Protein AF-A0A7C7HY01-F1 (afdb_monomer_lite)

Radius of gyration: 16.55 Å; chains: 1; bounding box: 38×32×52 Å

Foldseek 3Di:
DDDLDDDAQPFAAWDADPVRQWIWTFNQLFQFIKIAGCDDPCHSDIDTPGGPHQARWHYWYDPNPPDIDTDHPGGDDVCCVVCVVPVVVVVVVVPDDPVD

pLDDT: mean 94.25, std 5.39, range [65.19, 98.56]

Secondary structure (DSSP, 8-state):
---S----SSEEEEEE-TTSSEEEEEEGGGTEEEEEE-SSTTTT-EEEEE-S-SEE---EEE-SSS-EEE--SEE--HHHHHHTT-HHHHHHHTTS-TT-

Structure (mmCIF, N/CA/C/O backbone):
data_AF-A0A7C7HY01-F1
#
_entry.id   AF-A0A7C7HY01-F1
#
loop_
_atom_site.group_PDB
_atom_site.id
_atom_site.type_symbol
_atom_site.label_atom_id
_atom_site.label_alt_id
_atom_site.label_comp_id
_atom_site.label_asym_id
_atom_site.label_entity_id
_atom_site.label_seq_id
_atom_site.pdbx_PDB_ins_code
_atom_site.Cartn_x
_atom_site.Cartn_y
_atom_site.Cartn_z
_atom_site.occupancy
_atom_site.B_iso_or_equiv
_atom_site.auth_seq_id
_atom_site.auth_comp_id
_atom_site.auth_asym_id
_atom_site.auth_atom_id
_atom_site.pdbx_PDB_model_num
ATOM 1 N N . MET A 1 1 ? -9.757 22.049 7.264 1.00 65.19 1 MET A N 1
ATOM 2 C CA . MET A 1 1 ? -9.726 20.749 6.562 1.00 65.19 1 MET A CA 1
ATOM 3 C C . MET A 1 1 ? -9.032 19.770 7.491 1.00 65.19 1 MET A C 1
ATOM 5 O O . MET A 1 1 ? -8.022 20.162 8.059 1.00 65.19 1 MET A O 1
ATOM 9 N N . TRP A 1 2 ? -9.604 18.593 7.742 1.00 85.19 2 TRP 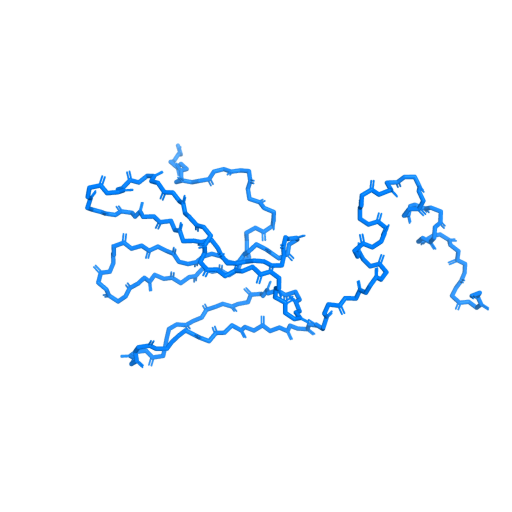A N 1
ATOM 10 C CA . TRP A 1 2 ? -9.024 17.617 8.670 1.00 85.19 2 TRP A CA 1
ATOM 11 C C . TRP A 1 2 ? -8.260 16.560 7.879 1.00 85.19 2 TRP A C 1
ATOM 13 O O . TRP A 1 2 ? -8.840 15.950 6.983 1.00 85.19 2 TRP A O 1
ATOM 23 N N . THR A 1 3 ? -6.994 16.340 8.225 1.00 89.94 3 THR A N 1
ATOM 24 C CA . THR A 1 3 ? -6.189 15.242 7.683 1.00 89.94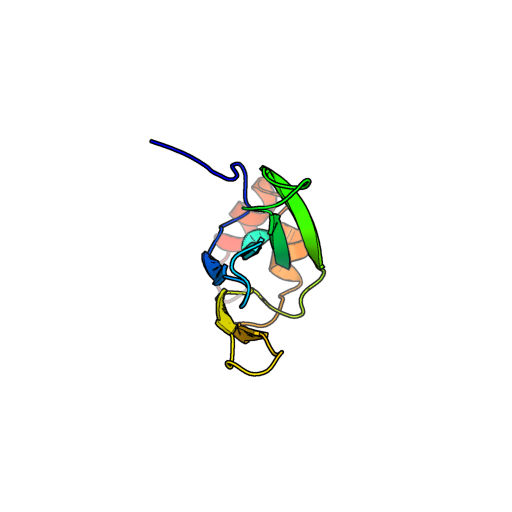 3 THR A CA 1
ATOM 25 C C . THR A 1 3 ? -6.001 14.174 8.754 1.00 89.94 3 THR A C 1
ATOM 27 O O . THR A 1 3 ? -5.731 14.499 9.907 1.00 89.94 3 THR A O 1
ATOM 30 N N . ILE A 1 4 ? -6.173 12.900 8.386 1.00 90.94 4 ILE A N 1
ATOM 31 C CA . ILE A 1 4 ? -6.005 11.760 9.305 1.00 90.94 4 ILE A CA 1
ATOM 32 C C . ILE A 1 4 ? -4.558 11.241 9.275 1.00 90.94 4 ILE A C 1
ATOM 34 O O . ILE A 1 4 ? -4.031 10.827 10.305 1.00 90.94 4 ILE A O 1
ATOM 38 N N . LYS A 1 5 ? -3.907 11.266 8.106 1.00 93.31 5 LYS A N 1
ATOM 39 C CA . LYS A 1 5 ? -2.516 10.851 7.912 1.00 93.31 5 LYS A CA 1
ATOM 40 C C . LYS A 1 5 ? -1.934 11.568 6.695 1.00 93.31 5 LYS A C 1
ATOM 42 O O . LYS A 1 5 ? -2.544 11.543 5.630 1.00 93.31 5 LYS A O 1
ATOM 47 N N . ASP A 1 6 ? -0.766 12.172 6.873 1.00 93.31 6 ASP A N 1
ATOM 48 C CA . ASP A 1 6 ? 0.008 12.824 5.814 1.00 93.31 6 ASP A CA 1
ATOM 49 C C . ASP A 1 6 ? 1.198 11.954 5.367 1.00 93.31 6 ASP A C 1
ATOM 51 O O . ASP A 1 6 ? 1.474 10.902 5.953 1.00 93.31 6 ASP A O 1
ATOM 55 N N . GLU A 1 7 ? 1.901 12.420 4.327 1.00 93.38 7 GLU A N 1
ATOM 56 C CA . GLU A 1 7 ? 3.173 11.860 3.833 1.00 93.38 7 GLU A CA 1
ATOM 57 C C . GLU A 1 7 ? 3.101 10.395 3.364 1.00 93.38 7 GLU A C 1
ATOM 59 O O . GLU A 1 7 ? 4.043 9.618 3.514 1.00 93.38 7 GLU A O 1
ATOM 64 N N . MET A 1 8 ? 1.974 10.005 2.766 1.00 94.88 8 MET A N 1
ATOM 65 C CA . MET A 1 8 ? 1.800 8.672 2.182 1.00 94.88 8 MET A CA 1
ATOM 66 C C . MET A 1 8 ? 2.361 8.600 0.756 1.00 94.88 8 MET A C 1
ATOM 68 O O . MET A 1 8 ? 2.196 9.523 -0.047 1.00 94.88 8 MET A O 1
ATOM 72 N N . TYR A 1 9 ? 2.972 7.469 0.402 1.00 93.44 9 TYR A N 1
ATOM 73 C CA . TYR A 1 9 ? 3.533 7.233 -0.931 1.00 93.44 9 TYR A CA 1
ATOM 74 C C . TYR A 1 9 ? 2.438 6.853 -1.932 1.00 93.44 9 TYR A C 1
ATOM 76 O O . TYR A 1 9 ? 2.238 5.678 -2.238 1.00 93.44 9 TYR A O 1
ATOM 84 N N . PHE A 1 10 ? 1.756 7.875 -2.456 1.00 95.12 10 PHE A N 1
ATOM 85 C CA . PHE A 1 10 ? 0.609 7.748 -3.360 1.00 95.12 10 PHE A CA 1
ATOM 86 C C . PHE A 1 10 ? -0.507 6.891 -2.736 1.00 95.12 10 PHE A C 1
ATOM 88 O O . PHE A 1 10 ? -0.680 5.721 -3.074 1.00 95.12 10 PHE A O 1
ATOM 95 N N . ALA A 1 11 ? -1.250 7.491 -1.800 1.00 96.75 11 ALA A N 1
ATOM 96 C CA . ALA A 1 11 ? -2.450 6.890 -1.219 1.00 96.75 11 ALA A CA 1
ATOM 97 C C . ALA A 1 11 ? -3.525 6.723 -2.302 1.00 96.75 11 ALA A C 1
ATOM 99 O O . ALA A 1 11 ? -4.049 7.719 -2.802 1.00 96.75 11 ALA A O 1
ATOM 100 N N . ASN A 1 12 ? -3.806 5.477 -2.682 1.00 96.94 12 ASN A N 1
ATOM 101 C CA . ASN A 1 12 ? -4.621 5.171 -3.855 1.00 96.94 12 ASN A CA 1
ATOM 102 C C . ASN A 1 12 ? -5.967 4.536 -3.467 1.00 96.94 12 ASN A C 1
ATOM 104 O O . ASN A 1 12 ? -6.981 5.226 -3.391 1.00 96.94 12 ASN A O 1
ATOM 108 N N . GLY A 1 13 ? -5.983 3.245 -3.131 1.00 97.56 13 GLY A N 1
ATOM 109 C CA . GLY A 1 13 ? -7.173 2.574 -2.607 1.00 97.56 13 GLY A CA 1
ATOM 110 C C . GLY A 1 13 ? -7.343 2.745 -1.098 1.00 97.56 13 GLY A C 1
ATOM 111 O O . GLY A 1 13 ? -6.365 2.713 -0.351 1.00 97.56 13 GLY A O 1
ATOM 112 N N . VAL A 1 14 ? -8.595 2.842 -0.645 1.00 97.88 14 VAL A N 1
ATOM 113 C CA . VAL A 1 14 ? -8.969 2.845 0.776 1.00 97.88 14 VAL A CA 1
ATOM 114 C C . VAL A 1 14 ? -10.159 1.921 1.032 1.00 97.88 14 VAL A C 1
ATOM 116 O O . VAL A 1 14 ? -11.126 1.921 0.275 1.00 97.88 14 VAL A O 1
ATOM 119 N N . ALA A 1 15 ? -10.105 1.157 2.121 1.00 98.25 15 ALA A N 1
ATOM 120 C CA . ALA A 1 15 ? -11.231 0.382 2.631 1.00 98.25 15 ALA A CA 1
ATOM 121 C C . ALA A 1 15 ? -11.359 0.577 4.145 1.00 98.25 15 ALA A C 1
ATOM 123 O O . ALA A 1 15 ? -10.363 0.598 4.866 1.00 98.25 15 ALA A O 1
ATOM 124 N N . VAL A 1 16 ? -12.591 0.720 4.627 1.00 97.25 16 VAL A N 1
ATOM 125 C CA . VAL A 1 16 ? -12.888 0.788 6.062 1.00 97.25 16 VAL A CA 1
ATOM 126 C C . VAL A 1 16 ? -13.056 -0.618 6.630 1.00 97.25 16 VAL A C 1
ATOM 128 O O . VAL A 1 16 ? -13.538 -1.522 5.944 1.00 97.25 16 VAL A O 1
ATOM 131 N N . SER A 1 17 ? -12.647 -0.809 7.880 1.00 96.88 17 SER A N 1
ATOM 132 C CA . SER A 1 17 ? -12.907 -2.043 8.604 1.00 96.88 17 SER A CA 1
ATOM 133 C C . SER A 1 17 ? -14.406 -2.243 8.860 1.00 96.88 17 SER A C 1
ATOM 135 O O . SER A 1 17 ? -15.151 -1.264 8.946 1.00 96.88 17 SER A O 1
ATOM 137 N N . PRO A 1 18 ? -14.882 -3.491 9.021 1.00 95.75 18 PRO A N 1
ATOM 138 C CA . PRO A 1 18 ? -16.316 -3.765 9.181 1.00 95.75 18 PRO A CA 1
ATOM 139 C C . PRO A 1 18 ? -16.916 -3.121 10.437 1.00 95.75 18 PRO A C 1
ATOM 141 O O . PRO A 1 18 ? -18.058 -2.673 10.440 1.00 95.75 18 PRO A O 1
ATOM 144 N N . ASP A 1 19 ? -16.113 -3.042 11.495 1.00 96.06 19 ASP A N 1
ATOM 145 C CA . ASP A 1 19 ? -16.424 -2.412 12.778 1.00 96.06 19 ASP A CA 1
ATOM 146 C C . ASP A 1 19 ? -16.139 -0.897 12.800 1.00 96.06 19 ASP A C 1
ATOM 148 O O . ASP A 1 19 ? -16.311 -0.254 13.832 1.00 96.06 19 ASP A O 1
ATOM 152 N N . GLN A 1 20 ? -15.706 -0.316 11.675 1.00 96.38 20 GLN 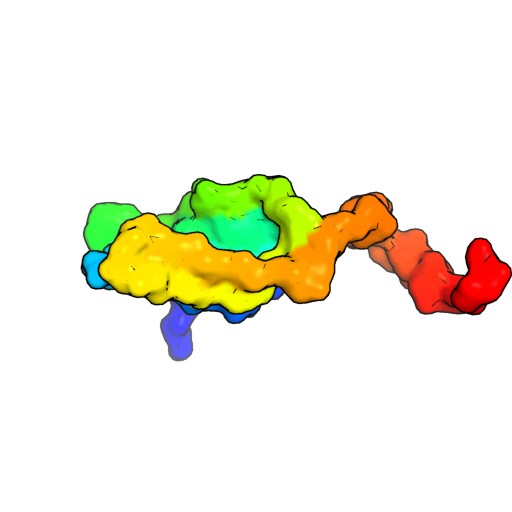A N 1
ATOM 153 C CA . GLN A 1 20 ? -15.388 1.108 11.514 1.00 96.38 20 GLN A CA 1
ATOM 154 C C . GLN A 1 20 ? -14.312 1.638 12.479 1.00 96.38 20 GLN A C 1
ATOM 156 O O . GLN A 1 20 ? -14.293 2.822 12.822 1.00 96.38 20 GLN A O 1
ATOM 161 N N . THR A 1 21 ? -13.388 0.780 12.914 1.00 97.56 21 THR A N 1
ATOM 162 C CA . THR A 1 21 ? -12.309 1.151 13.840 1.00 97.56 21 THR A CA 1
ATOM 163 C C . THR A 1 21 ? -10.992 1.503 13.150 1.00 97.56 21 THR A C 1
ATOM 165 O O . THR A 1 21 ? -10.179 2.234 13.728 1.00 97.56 21 THR A O 1
ATOM 168 N N . TYR A 1 22 ? -10.778 1.063 11.906 1.00 97.94 22 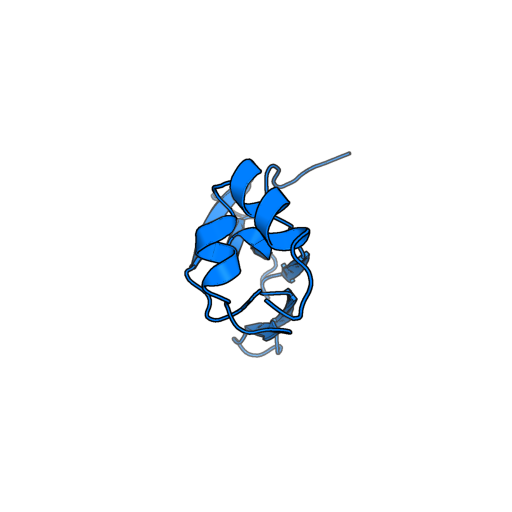TYR A N 1
ATOM 169 C CA . TYR A 1 22 ? -9.584 1.390 11.124 1.00 97.94 22 TYR A CA 1
ATOM 170 C C . TYR A 1 22 ? -9.853 1.506 9.616 1.00 97.94 22 TYR A C 1
ATOM 172 O O . TYR A 1 22 ? -10.860 1.034 9.095 1.00 97.94 22 TYR A O 1
ATOM 180 N N . LEU A 1 23 ? -8.911 2.127 8.910 1.00 97.94 23 LEU A N 1
ATOM 181 C CA . LEU A 1 23 ? -8.808 2.137 7.454 1.00 97.94 23 LEU A CA 1
ATOM 182 C C . LEU A 1 23 ? -7.619 1.275 7.028 1.00 97.94 23 LEU A C 1
ATOM 184 O O . LEU A 1 23 ? -6.587 1.281 7.699 1.00 97.94 23 LEU A O 1
ATOM 188 N N . LEU A 1 24 ? -7.742 0.585 5.901 1.00 98.44 24 LEU A N 1
ATOM 189 C CA . LEU A 1 24 ? -6.616 0.067 5.132 1.00 98.44 24 LEU A CA 1
ATOM 190 C C . LEU A 1 24 ? -6.432 0.954 3.908 1.00 98.44 24 LEU A C 1
ATOM 192 O O . LEU A 1 24 ? -7.389 1.191 3.173 1.00 98.44 24 LEU A O 1
ATOM 196 N N . VAL A 1 25 ? -5.214 1.443 3.705 1.00 98.44 25 VAL A N 1
ATOM 197 C CA . VAL A 1 25 ? -4.866 2.329 2.595 1.00 98.44 25 VAL A CA 1
ATOM 198 C C . VAL A 1 25 ? -3.699 1.735 1.822 1.00 98.44 25 VAL A C 1
ATOM 200 O O . VAL A 1 25 ? -2.658 1.423 2.402 1.00 98.44 25 VAL A O 1
ATOM 203 N N . ASN A 1 26 ? -3.859 1.611 0.510 1.00 98.50 26 ASN A N 1
ATOM 204 C CA . ASN A 1 26 ? -2.793 1.202 -0.394 1.00 98.50 26 ASN A CA 1
ATOM 205 C C . ASN A 1 26 ? -1.852 2.384 -0.656 1.00 98.50 26 ASN A C 1
ATOM 207 O O . ASN A 1 26 ? -2.292 3.442 -1.106 1.00 98.50 26 ASN A O 1
ATOM 211 N N . GLU A 1 27 ? -0.556 2.190 -0.421 1.00 97.75 27 GLU A N 1
ATOM 212 C CA . GLU A 1 27 ? 0.496 3.131 -0.814 1.00 97.75 27 GLU A CA 1
ATOM 213 C C . GLU A 1 27 ? 1.192 2.595 -2.067 1.00 97.75 27 GLU A C 1
ATOM 215 O O . GLU A 1 27 ? 2.135 1.798 -1.988 1.00 97.75 27 GLU A O 1
ATOM 220 N N . THR A 1 28 ? 0.698 3.012 -3.238 1.00 96.06 28 THR A N 1
ATOM 221 C CA . THR A 1 28 ? 1.108 2.476 -4.545 1.00 96.06 28 THR A CA 1
ATOM 222 C C . THR A 1 28 ? 2.614 2.582 -4.763 1.00 96.06 28 THR A C 1
ATOM 224 O O . THR A 1 28 ? 3.238 1.630 -5.226 1.00 96.06 28 THR A O 1
ATOM 227 N N . GLY A 1 29 ? 3.214 3.718 -4.395 1.00 92.50 29 GLY A N 1
ATOM 228 C CA . GLY A 1 29 ? 4.645 3.965 -4.596 1.00 92.50 29 GLY A CA 1
ATOM 229 C C . GLY A 1 29 ? 5.559 3.216 -3.623 1.00 92.50 29 GLY A C 1
ATOM 230 O O . GLY A 1 29 ? 6.757 3.128 -3.876 1.00 92.50 29 GLY A O 1
ATOM 231 N N . ALA A 1 30 ? 5.011 2.691 -2.524 1.00 94.31 30 ALA A N 1
ATOM 232 C CA . ALA A 1 30 ? 5.766 1.999 -1.480 1.00 94.31 30 ALA A CA 1
ATOM 233 C C . ALA A 1 30 ? 5.502 0.486 -1.433 1.00 94.31 30 ALA A C 1
ATOM 235 O O . ALA A 1 30 ? 6.044 -0.186 -0.559 1.00 94.31 30 ALA A O 1
ATOM 236 N N . TYR A 1 31 ? 4.688 -0.056 -2.349 1.00 96.12 31 TYR A N 1
ATOM 237 C CA . TYR A 1 31 ? 4.342 -1.483 -2.402 1.00 96.12 31 TYR A CA 1
ATOM 238 C C . TYR A 1 31 ? 3.864 -2.030 -1.047 1.00 96.12 31 TYR A C 1
ATOM 240 O O . TYR A 1 31 ? 4.298 -3.099 -0.608 1.00 96.12 31 TYR A O 1
ATOM 248 N N . LYS A 1 32 ? 2.994 -1.278 -0.361 1.00 97.50 32 LYS A N 1
ATOM 249 C CA . LYS A 1 32 ? 2.500 -1.630 0.976 1.00 97.50 32 LYS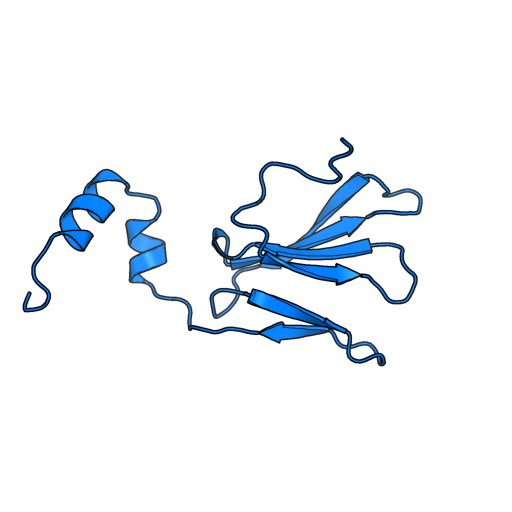 A CA 1
ATOM 250 C C . LYS A 1 32 ? 1.050 -1.198 1.201 1.00 97.50 32 LYS A C 1
ATOM 252 O O . LYS A 1 32 ? 0.510 -0.360 0.478 1.00 97.50 32 LYS A O 1
ATOM 257 N N . ILE A 1 33 ? 0.457 -1.760 2.246 1.00 98.56 33 ILE A N 1
ATOM 258 C CA . ILE A 1 33 ? -0.845 -1.408 2.805 1.00 98.56 33 ILE A CA 1
ATOM 259 C C . ILE A 1 33 ? -0.607 -0.894 4.222 1.00 98.56 33 ILE A C 1
ATOM 261 O O . ILE A 1 33 ? -0.021 -1.588 5.058 1.00 98.56 33 ILE A O 1
ATOM 265 N N . THR A 1 34 ? -1.083 0.312 4.499 1.00 98.50 34 THR A N 1
ATOM 266 C CA . THR A 1 34 ? -0.993 0.945 5.814 1.00 98.50 34 THR A CA 1
ATOM 267 C C . THR A 1 34 ? -2.349 0.882 6.498 1.00 98.50 34 THR A C 1
ATOM 269 O O . THR A 1 34 ? -3.370 1.257 5.918 1.00 98.50 34 THR A O 1
ATOM 272 N N . LYS A 1 35 ? -2.360 0.418 7.747 1.00 98.50 35 LYS A N 1
ATOM 273 C CA . LYS A 1 35 ? -3.527 0.467 8.622 1.00 98.50 35 LYS A CA 1
ATOM 274 C C . LYS A 1 35 ? -3.518 1.772 9.401 1.00 98.50 35 LYS A C 1
ATOM 276 O O . LYS A 1 35 ? -2.506 2.120 10.004 1.00 98.50 35 LYS A O 1
ATOM 281 N N . ILE A 1 36 ? -4.644 2.473 9.422 1.00 98.38 36 ILE A N 1
ATOM 282 C CA . ILE A 1 36 ? -4.816 3.731 10.153 1.00 98.38 36 ILE A CA 1
ATOM 283 C C . ILE A 1 36 ? -5.984 3.567 11.116 1.00 98.38 36 ILE A C 1
ATOM 285 O O . ILE A 1 36 ? -7.115 3.345 10.690 1.00 98.38 36 ILE A O 1
ATOM 289 N N . TRP A 1 37 ? -5.727 3.677 12.414 1.00 98.31 37 TRP A N 1
ATOM 290 C CA . TRP A 1 37 ? -6.758 3.566 13.441 1.00 98.31 37 TRP A CA 1
ATOM 291 C C . TRP A 1 37 ? -7.559 4.869 13.526 1.00 98.31 37 TRP A C 1
ATOM 293 O O . TRP A 1 37 ? -7.000 5.941 13.767 1.00 98.31 37 TRP A O 1
ATOM 303 N N . ILE A 1 38 ? -8.878 4.785 13.354 1.00 97.62 38 ILE A N 1
ATOM 304 C CA . ILE A 1 38 ? -9.791 5.944 13.350 1.00 97.62 38 ILE A CA 1
ATOM 305 C C . ILE A 1 38 ? -10.712 5.987 14.578 1.00 97.62 38 ILE A C 1
ATOM 307 O O . ILE A 1 38 ? -11.333 7.020 14.848 1.00 97.62 38 ILE A O 1
ATOM 311 N N . ALA A 1 39 ? -10.741 4.909 15.366 1.00 97.62 39 ALA A N 1
ATOM 312 C CA . ALA A 1 39 ? -11.449 4.816 16.640 1.00 97.62 39 ALA A CA 1
ATOM 313 C C . ALA A 1 39 ? -10.645 4.014 17.685 1.00 97.62 39 ALA A C 1
ATOM 315 O O . ALA A 1 39 ? -9.606 3.429 17.379 1.00 97.62 39 ALA A O 1
ATOM 316 N N . GLY A 1 40 ? -11.140 4.000 18.926 1.00 96.69 40 GLY A N 1
ATOM 317 C CA . GLY A 1 40 ? -10.518 3.292 20.049 1.00 96.69 40 GLY A CA 1
ATOM 318 C C . GLY A 1 40 ? -9.250 3.961 20.589 1.00 96.69 40 GLY A C 1
ATOM 319 O O . GLY A 1 40 ? -8.905 5.082 20.221 1.00 96.69 40 GLY A O 1
ATOM 320 N N . GLU A 1 41 ? -8.542 3.255 21.470 1.00 97.25 41 GLU A N 1
ATOM 321 C CA . GLU A 1 41 ? -7.348 3.761 22.173 1.00 97.25 41 GLU A CA 1
ATOM 322 C C . GLU A 1 41 ? -6.177 4.079 21.235 1.00 97.25 41 GLU A C 1
ATOM 324 O O . GLU A 1 41 ? -5.349 4.940 21.524 1.00 97.25 41 GLU A O 1
ATOM 329 N N . LYS A 1 42 ? -6.123 3.405 20.081 1.00 96.94 42 LYS A N 1
ATOM 330 C CA . LYS A 1 42 ? -5.098 3.620 19.056 1.00 96.94 42 LYS A CA 1
ATOM 331 C C . LYS A 1 42 ? -5.458 4.722 18.058 1.00 96.94 42 LYS A C 1
ATOM 333 O O . LYS A 1 42 ? -4.697 4.938 17.120 1.00 96.94 42 LYS A O 1
ATOM 338 N N . LYS A 1 43 ? -6.597 5.410 18.211 1.00 96.94 43 LYS A N 1
ATOM 339 C CA . LYS A 1 43 ? -7.050 6.438 17.261 1.00 96.94 43 LYS A CA 1
ATOM 340 C C . LYS A 1 43 ? -5.938 7.446 16.945 1.00 96.94 43 LYS A C 1
ATOM 342 O O . LYS A 1 43 ? -5.318 8.004 17.844 1.00 96.94 43 LYS A O 1
ATOM 347 N N . GLY A 1 44 ? -5.722 7.692 15.653 1.00 94.69 44 GLY A N 1
ATOM 348 C CA . GLY A 1 44 ? -4.674 8.578 15.140 1.00 94.69 44 GLY A CA 1
ATOM 349 C C . GLY A 1 44 ? -3.321 7.894 14.918 1.00 94.69 44 GLY A C 1
ATOM 350 O O . GLY A 1 44 ? -2.436 8.490 14.311 1.00 94.69 44 GLY A O 1
ATOM 351 N N . GLN A 1 45 ? -3.150 6.645 15.359 1.00 97.06 45 GLN A N 1
ATOM 352 C CA . GLN A 1 45 ? -1.957 5.852 15.070 1.00 97.06 45 GLN A CA 1
ATOM 353 C C . GLN A 1 45 ? -2.095 5.113 13.736 1.00 97.06 45 GLN A C 1
ATOM 355 O O . GLN A 1 45 ? -3.196 4.807 13.270 1.00 97.06 45 GLN A O 1
ATOM 360 N N . SER A 1 46 ? -0.955 4.771 13.141 1.00 97.50 46 SER A N 1
ATOM 361 C CA . SER A 1 46 ? -0.880 3.960 11.927 1.00 97.50 46 SER A CA 1
ATOM 362 C C . SER A 1 46 ? 0.205 2.899 12.043 1.00 97.50 46 SER A C 1
ATOM 364 O O . SER A 1 46 ? 1.240 3.153 12.656 1.00 97.50 46 SER A O 1
ATOM 366 N N . GLU A 1 47 ? 0.006 1.758 11.398 1.00 97.75 47 GLU A N 1
ATOM 367 C CA . GLU A 1 47 ? 0.964 0.652 11.356 1.00 97.75 47 GLU A CA 1
ATOM 368 C C . GLU A 1 47 ? 0.996 0.008 9.966 1.00 97.75 47 GLU A C 1
ATOM 370 O O . GLU A 1 47 ? 0.055 0.142 9.179 1.00 97.75 47 GLU A O 1
ATOM 375 N N . ILE A 1 48 ? 2.092 -0.680 9.643 1.00 98.19 48 ILE A N 1
ATOM 376 C CA . ILE A 1 48 ? 2.189 -1.455 8.404 1.00 98.19 48 ILE A CA 1
ATOM 377 C C . ILE A 1 48 ? 1.288 -2.678 8.555 1.00 98.19 48 ILE A C 1
ATOM 379 O O . ILE A 1 48 ? 1.468 -3.477 9.469 1.00 98.19 48 ILE A O 1
ATOM 383 N N . PHE A 1 49 ? 0.312 -2.815 7.660 1.00 98.12 49 PHE A N 1
ATOM 384 C CA . PHE A 1 49 ? -0.540 -3.999 7.603 1.00 98.12 49 PHE A CA 1
ATOM 385 C C . PHE A 1 49 ? 0.097 -5.093 6.748 1.00 98.12 49 PHE A C 1
ATOM 387 O O . PHE A 1 49 ? 0.096 -6.263 7.117 1.00 98.12 49 PHE A O 1
ATOM 394 N N . MET A 1 50 ? 0.648 -4.700 5.599 1.00 97.94 50 MET A N 1
ATOM 395 C CA . MET A 1 50 ? 1.348 -5.588 4.678 1.00 97.94 50 MET A CA 1
ATOM 396 C C . MET A 1 50 ? 2.357 -4.778 3.872 1.00 97.94 50 MET A C 1
ATOM 398 O O . MET A 1 50 ? 2.051 -3.670 3.447 1.00 97.94 50 MET A O 1
ATOM 402 N N . GLU A 1 51 ? 3.538 -5.324 3.627 1.00 96.81 51 GLU A N 1
ATOM 403 C CA . GLU A 1 51 ? 4.585 -4.694 2.822 1.00 96.81 51 GLU A CA 1
ATOM 404 C C . GLU A 1 51 ? 5.189 -5.694 1.837 1.00 96.81 51 GLU A C 1
ATOM 406 O O . GLU A 1 51 ? 4.830 -6.872 1.842 1.00 96.81 51 GLU A O 1
ATOM 411 N N . ASN A 1 52 ? 6.098 -5.217 0.983 1.00 94.75 52 ASN A N 1
ATOM 412 C CA . ASN A 1 52 ? 6.751 -6.030 -0.042 1.00 94.75 52 ASN A CA 1
ATOM 413 C C . ASN A 1 52 ? 5.741 -6.709 -0.989 1.00 94.75 52 ASN A C 1
ATOM 415 O O . ASN A 1 52 ? 5.884 -7.879 -1.350 1.00 94.75 52 ASN A O 1
ATOM 419 N N . LEU A 1 53 ? 4.700 -5.967 -1.378 1.00 96.44 53 LEU A N 1
ATOM 420 C CA . LEU A 1 53 ? 3.646 -6.472 -2.250 1.00 96.44 53 LEU A CA 1
ATOM 421 C C . LEU A 1 53 ? 4.196 -6.909 -3.623 1.00 96.44 53 LEU A C 1
ATOM 423 O O . LEU A 1 53 ? 5.151 -6.314 -4.135 1.00 96.44 53 LEU A O 1
ATOM 427 N N . PRO A 1 54 ? 3.570 -7.914 -4.267 1.00 94.81 54 PRO A N 1
ATOM 428 C CA . PRO A 1 54 ? 4.046 -8.483 -5.534 1.00 94.81 54 PRO A CA 1
ATOM 429 C C . PRO A 1 54 ? 3.798 -7.577 -6.753 1.00 94.81 54 PRO A C 1
ATOM 431 O O . PRO A 1 54 ? 4.220 -7.892 -7.868 1.00 94.81 54 PRO A O 1
ATOM 434 N N . GLY A 1 55 ? 3.082 -6.471 -6.564 1.00 95.44 55 GLY A N 1
ATOM 435 C CA . GLY A 1 55 ? 2.647 -5.548 -7.601 1.00 95.44 55 GLY A CA 1
ATOM 436 C C . GLY A 1 55 ? 2.391 -4.161 -7.043 1.00 95.44 55 GLY A C 1
ATOM 437 O O . GLY A 1 55 ? 2.412 -3.964 -5.828 1.00 95.44 55 GLY A O 1
ATOM 438 N N . VAL A 1 56 ? 2.121 -3.208 -7.932 1.00 95.44 56 VAL A N 1
ATOM 439 C CA . VAL A 1 56 ? 1.643 -1.882 -7.519 1.00 95.44 56 VAL A CA 1
ATOM 440 C C . VAL A 1 56 ? 0.203 -2.026 -7.015 1.00 95.44 56 VAL A C 1
ATOM 442 O O . VAL A 1 56 ? -0.653 -2.452 -7.789 1.00 95.44 56 VAL A O 1
ATOM 445 N N . PRO A 1 57 ? -0.092 -1.756 -5.733 1.00 97.69 57 PRO A N 1
ATOM 446 C CA . PRO A 1 57 ? -1.460 -1.852 -5.245 1.00 97.69 57 PRO A CA 1
ATOM 447 C C . PRO A 1 57 ? -2.274 -0.647 -5.725 1.00 97.69 57 PRO A C 1
ATOM 449 O O . PRO A 1 57 ? -1.772 0.480 -5.740 1.00 97.69 57 PRO A O 1
ATOM 452 N N . ASP A 1 58 ? -3.529 -0.882 -6.090 1.00 96.94 58 ASP A N 1
ATOM 453 C CA . ASP A 1 58 ? -4.455 0.153 -6.557 1.00 96.94 58 ASP A CA 1
ATOM 454 C C . ASP A 1 58 ? -5.722 0.163 -5.692 1.00 96.94 58 ASP A C 1
ATOM 456 O O . ASP A 1 58 ? -5.650 0.557 -4.528 1.00 96.94 58 ASP A O 1
ATOM 460 N N . GLY A 1 59 ? -6.852 -0.342 -6.193 1.00 97.25 59 GLY A N 1
ATOM 461 C CA . GLY A 1 59 ? -8.084 -0.486 -5.418 1.00 97.25 59 GLY A CA 1
ATOM 462 C C . GLY A 1 59 ? -7.987 -1.537 -4.306 1.00 97.25 59 GLY A C 1
ATOM 463 O O . GLY A 1 59 ? -7.306 -2.556 -4.442 1.00 97.25 59 GLY A O 1
ATOM 464 N N . ILE A 1 60 ? -8.712 -1.305 -3.211 1.00 98.38 60 ILE A N 1
ATOM 465 C CA . ILE A 1 60 ? -8.934 -2.267 -2.124 1.00 98.38 60 ILE A CA 1
ATOM 466 C C . ILE A 1 60 ? -10.419 -2.269 -1.752 1.00 98.38 60 ILE A C 1
ATOM 468 O O . ILE A 1 60 ? -11.048 -1.215 -1.703 1.00 98.38 60 ILE A O 1
ATOM 472 N N . SER A 1 61 ? -10.993 -3.446 -1.513 1.00 97.50 61 SER A N 1
ATOM 473 C CA . SER A 1 61 ? -12.404 -3.592 -1.135 1.00 97.50 61 SER A CA 1
ATOM 474 C C . SER A 1 61 ? -12.596 -4.712 -0.122 1.00 97.50 61 SER A C 1
ATOM 476 O O . SER A 1 61 ? -11.845 -5.683 -0.116 1.00 97.50 61 SER A O 1
ATOM 478 N N . TYR A 1 62 ? -13.598 -4.575 0.740 1.00 97.31 62 TYR A N 1
ATOM 479 C CA . TYR A 1 62 ? -14.001 -5.620 1.674 1.00 97.31 62 TYR A CA 1
ATOM 480 C C . TYR A 1 62 ? -15.127 -6.458 1.063 1.00 97.31 62 TYR A C 1
ATOM 482 O O . TYR A 1 62 ? -16.069 -5.900 0.503 1.00 97.31 62 TYR A O 1
ATOM 490 N N . ASN A 1 63 ? -15.052 -7.784 1.178 1.00 95.31 63 ASN A N 1
ATOM 491 C CA . ASN A 1 63 ? -16.064 -8.689 0.620 1.00 95.31 63 ASN A CA 1
ATOM 492 C C . ASN A 1 63 ? -17.331 -8.831 1.485 1.00 95.31 63 ASN A C 1
ATOM 494 O O . ASN A 1 63 ? -18.266 -9.499 1.057 1.00 95.31 63 ASN A O 1
ATOM 498 N N . GLY A 1 64 ? -17.361 -8.263 2.694 1.00 93.31 64 GLY A N 1
ATOM 499 C CA . GLY A 1 64 ? -18.450 -8.473 3.656 1.00 93.31 64 GLY A CA 1
ATOM 500 C C . GLY A 1 64 ? -18.254 -9.670 4.595 1.00 93.31 64 GLY A C 1
ATOM 501 O O . GLY A 1 64 ? -19.039 -9.835 5.520 1.00 93.31 64 GLY A O 1
ATOM 502 N N . ASP A 1 65 ? -17.215 -10.478 4.380 1.00 94.50 65 ASP A N 1
ATOM 503 C CA . ASP A 1 65 ? -16.976 -11.754 5.063 1.00 94.50 65 ASP A CA 1
ATOM 504 C C . ASP A 1 65 ? -15.471 -11.991 5.277 1.00 94.50 65 ASP A C 1
ATOM 506 O O . ASP A 1 65 ? -14.821 -12.815 4.637 1.00 94.50 65 ASP A O 1
ATOM 510 N N . GLY A 1 66 ? -14.886 -11.155 6.131 1.00 90.56 66 GLY A N 1
ATOM 511 C CA . GLY A 1 66 ? -13.519 -11.291 6.649 1.00 90.56 66 GLY A CA 1
ATOM 512 C C . GLY A 1 66 ? -12.363 -11.045 5.668 1.00 90.56 66 GLY A C 1
ATOM 513 O O . GLY A 1 66 ? -11.217 -11.031 6.113 1.00 90.56 66 GLY A O 1
ATOM 514 N N . ILE A 1 67 ? -12.616 -10.813 4.374 1.00 96.12 67 ILE A N 1
ATOM 515 C CA . ILE A 1 67 ? -11.572 -10.746 3.339 1.00 96.12 67 ILE A CA 1
ATOM 516 C C . ILE A 1 67 ? -11.519 -9.362 2.690 1.00 96.12 67 ILE A C 1
ATOM 518 O O . ILE A 1 67 ? -12.522 -8.812 2.233 1.00 96.12 67 ILE A O 1
ATOM 522 N N . PHE A 1 68 ? -10.304 -8.829 2.576 1.00 97.62 68 PHE A N 1
ATOM 523 C CA . PHE A 1 68 ? -10.014 -7.669 1.740 1.00 97.62 68 PHE A CA 1
ATOM 524 C C . PHE A 1 68 ? -9.385 -8.115 0.419 1.00 97.62 68 PHE A C 1
ATOM 526 O O . PHE A 1 68 ? -8.392 -8.840 0.407 1.00 97.62 68 PHE A O 1
ATOM 533 N N . TRP A 1 69 ? -9.949 -7.653 -0.692 1.00 97.56 69 TRP A N 1
ATOM 534 C CA . TRP A 1 69 ? -9.417 -7.841 -2.037 1.00 97.56 69 TRP A CA 1
ATOM 535 C C . TRP A 1 69 ? -8.615 -6.622 -2.457 1.00 97.56 69 TRP A C 1
ATOM 537 O O . TRP A 1 69 ? -9.099 -5.499 -2.331 1.00 97.56 69 TRP A O 1
ATOM 547 N N . VAL A 1 70 ? -7.417 -6.849 -2.992 1.00 98.19 70 VAL A N 1
ATOM 548 C CA . VAL A 1 70 ? -6.510 -5.798 -3.467 1.00 98.19 70 VAL A CA 1
ATOM 549 C C . VAL A 1 70 ? -6.239 -6.008 -4.950 1.00 98.19 70 VAL A C 1
ATOM 551 O O . VAL A 1 70 ? -5.849 -7.099 -5.368 1.00 98.19 70 VAL A O 1
ATOM 554 N N . ALA A 1 71 ? -6.451 -4.964 -5.745 1.00 97.75 71 ALA A N 1
ATOM 555 C CA . ALA A 1 71 ? -6.159 -4.969 -7.168 1.00 97.75 71 ALA A CA 1
ATOM 556 C C . ALA A 1 71 ? -4.683 -4.637 -7.425 1.00 97.75 71 ALA A C 1
ATOM 558 O O . ALA A 1 71 ? -4.132 -3.699 -6.845 1.00 97.75 71 ALA A O 1
ATOM 559 N N . PHE A 1 72 ? -4.079 -5.383 -8.351 1.00 97.44 72 PHE A N 1
ATOM 560 C CA . PHE A 1 72 ? -2.716 -5.175 -8.835 1.00 97.44 72 PHE A CA 1
ATOM 561 C C . PHE A 1 72 ? -2.738 -4.995 -10.359 1.00 97.44 72 PHE A C 1
ATOM 563 O O . PHE A 1 72 ? -2.661 -5.991 -11.084 1.00 97.44 72 PHE A O 1
ATOM 570 N N . PRO A 1 73 ? -2.866 -3.759 -10.880 1.00 95.25 73 PRO A N 1
ATOM 571 C CA . PRO A 1 73 ? -2.893 -3.518 -12.324 1.00 95.25 73 PRO A CA 1
ATOM 572 C C . PRO A 1 73 ? -1.569 -3.870 -13.018 1.00 95.25 73 PRO A C 1
ATOM 574 O O . PRO A 1 73 ? -1.553 -4.116 -14.222 1.00 95.25 73 PRO A O 1
ATOM 577 N N . SER A 1 74 ? -0.457 -3.934 -12.281 1.00 93.06 74 SER A N 1
ATOM 578 C CA . SER A 1 74 ? 0.803 -4.465 -12.792 1.00 93.06 74 SER A CA 1
ATOM 579 C C . SER A 1 74 ? 1.612 -5.182 -11.714 1.00 93.06 74 SER A C 1
ATOM 581 O O . SER A 1 74 ? 1.443 -4.970 -10.509 1.00 93.06 74 SER A O 1
ATOM 583 N N . ARG A 1 75 ? 2.508 -6.061 -12.172 1.00 93.12 75 ARG A N 1
ATOM 584 C CA . ARG A 1 75 ? 3.515 -6.698 -11.320 1.00 93.12 75 ARG A CA 1
ATOM 585 C C . ARG A 1 75 ? 4.553 -5.676 -10.886 1.00 93.12 75 ARG A C 1
ATOM 587 O O . ARG A 1 75 ? 4.779 -4.669 -11.558 1.00 93.12 75 ARG A O 1
ATOM 594 N N . ARG A 1 76 ? 5.233 -5.987 -9.789 1.00 92.75 76 ARG A N 1
ATOM 595 C CA . ARG A 1 76 ? 6.409 -5.246 -9.368 1.00 92.75 76 ARG A CA 1
ATOM 596 C C . ARG A 1 76 ? 7.484 -5.411 -10.434 1.00 92.75 76 ARG A C 1
ATOM 598 O O . ARG A 1 76 ? 7.655 -6.498 -10.986 1.00 92.75 76 ARG A O 1
ATOM 605 N N . ALA A 1 77 ? 8.154 -4.315 -10.757 1.00 88.62 77 ALA A N 1
ATOM 606 C CA . ALA A 1 77 ? 9.160 -4.288 -11.800 1.00 88.62 77 ALA A CA 1
ATOM 607 C C . ALA A 1 77 ? 10.495 -3.855 -11.200 1.00 88.62 77 ALA A C 1
ATOM 609 O O . ALA A 1 77 ? 10.612 -2.731 -10.711 1.00 88.62 77 ALA A O 1
ATOM 610 N N . ASP A 1 78 ? 11.513 -4.710 -11.315 1.00 88.50 78 ASP A N 1
ATOM 611 C CA . ASP A 1 78 ? 12.850 -4.470 -10.755 1.00 88.50 78 ASP A CA 1
ATOM 612 C C . ASP A 1 78 ? 13.451 -3.144 -11.232 1.00 88.50 78 ASP A C 1
ATOM 614 O O . ASP A 1 78 ? 14.186 -2.476 -10.508 1.00 88.50 78 ASP A O 1
ATOM 618 N N . ILE A 1 79 ? 13.132 -2.725 -12.460 1.00 86.62 79 ILE A N 1
ATOM 619 C CA . ILE A 1 79 ? 13.584 -1.441 -12.999 1.00 86.62 79 ILE A CA 1
ATOM 620 C C . ILE A 1 79 ? 13.063 -0.252 -12.181 1.00 86.62 79 ILE A C 1
ATOM 622 O O . ILE A 1 79 ? 13.795 0.717 -11.983 1.00 86.62 79 ILE A O 1
ATOM 626 N N . LEU A 1 80 ? 11.837 -0.329 -11.655 1.00 86.12 80 LEU A N 1
ATOM 627 C CA . LEU A 1 80 ? 11.261 0.718 -10.812 1.00 86.12 80 LEU A CA 1
ATOM 628 C C . LEU A 1 80 ? 11.936 0.749 -9.440 1.00 86.12 80 LEU A C 1
ATOM 630 O O . LEU A 1 80 ? 12.269 1.834 -8.964 1.00 86.12 80 LEU A O 1
ATOM 634 N N . ASP A 1 81 ? 12.211 -0.413 -8.847 1.00 87.44 81 ASP A N 1
ATOM 635 C CA . ASP A 1 81 ? 12.927 -0.510 -7.569 1.00 87.44 81 ASP A CA 1
ATOM 636 C C . ASP A 1 81 ? 14.367 0.008 -7.680 1.00 87.44 81 ASP A C 1
ATOM 638 O O . ASP A 1 81 ? 14.836 0.780 -6.844 1.00 87.44 81 ASP A O 1
ATOM 642 N N . ASN A 1 82 ? 15.064 -0.362 -8.756 1.00 90.06 82 ASN A N 1
ATOM 643 C CA . ASN A 1 82 ? 16.465 -0.008 -8.964 1.00 90.06 82 ASN A CA 1
ATOM 644 C C . ASN A 1 82 ? 16.674 1.464 -9.349 1.00 90.06 82 ASN A C 1
ATOM 646 O O . ASN A 1 82 ? 17.718 2.045 -9.020 1.00 90.06 82 ASN A O 1
ATOM 650 N N . LEU A 1 83 ? 15.720 2.067 -10.072 1.00 91.06 83 LEU A N 1
ATOM 651 C CA . LEU A 1 83 ? 15.807 3.455 -10.540 1.00 91.06 83 LEU A CA 1
ATOM 652 C C . LEU A 1 83 ? 15.090 4.456 -9.633 1.00 91.06 83 LEU A C 1
ATOM 654 O O . LEU A 1 83 ? 15.465 5.630 -9.643 1.00 91.06 83 LEU A O 1
ATOM 658 N N . GLY A 1 84 ? 14.093 4.033 -8.852 1.00 87.81 84 GLY A N 1
ATOM 659 C CA . GLY A 1 84 ? 13.320 4.899 -7.954 1.00 87.81 84 GLY A CA 1
ATOM 660 C C . GLY A 1 84 ? 14.198 5.777 -7.051 1.00 87.81 84 GLY A C 1
ATOM 661 O O . GLY A 1 84 ? 14.058 7.002 -7.098 1.00 87.81 84 GLY A O 1
ATOM 662 N N . PRO A 1 85 ? 15.180 5.203 -6.326 1.00 90.25 85 PRO A N 1
ATOM 663 C CA . PRO A 1 85 ? 16.102 5.954 -5.469 1.00 90.25 85 PRO A CA 1
ATOM 664 C C . PRO A 1 85 ? 17.135 6.813 -6.222 1.00 90.25 85 PRO A C 1
ATOM 666 O O . PRO A 1 85 ? 17.901 7.543 -5.597 1.00 90.25 85 PRO A O 1
ATOM 669 N N . LYS A 1 86 ? 17.214 6.720 -7.558 1.00 94.12 86 LYS A N 1
ATOM 670 C CA . LYS A 1 86 ? 18.283 7.311 -8.381 1.00 94.12 86 LYS A CA 1
ATOM 671 C C . LYS A 1 86 ? 17.702 8.327 -9.374 1.00 94.12 86 LYS A C 1
ATOM 673 O O . LYS A 1 86 ? 17.623 8.045 -10.571 1.00 94.12 86 LYS A O 1
ATOM 678 N N . PRO A 1 87 ? 17.320 9.542 -8.934 1.00 92.44 87 PRO A N 1
ATOM 679 C CA . PRO A 1 87 ? 16.549 10.483 -9.751 1.00 92.44 87 PRO A CA 1
ATOM 680 C C . PRO A 1 87 ? 17.268 10.932 -11.029 1.00 92.44 87 PRO A C 1
ATOM 682 O O . PRO A 1 87 ? 16.614 11.128 -12.055 1.00 92.44 87 PRO A O 1
ATOM 685 N N . PHE A 1 88 ? 18.596 11.079 -10.990 1.00 95.50 88 PHE A N 1
ATOM 686 C CA . PHE A 1 88 ? 19.391 11.388 -12.180 1.00 95.50 88 PHE A CA 1
ATOM 687 C C . PHE A 1 88 ? 19.382 10.222 -13.178 1.00 95.50 88 PHE A C 1
ATOM 689 O O . PHE A 1 88 ? 19.022 10.415 -14.336 1.00 95.50 88 PHE A O 1
ATOM 696 N N . LEU A 1 89 ? 19.689 9.004 -12.717 1.00 93.88 89 LEU A N 1
ATOM 697 C CA . LEU A 1 89 ? 19.729 7.815 -13.573 1.00 93.88 89 LEU A CA 1
ATOM 698 C C . LEU A 1 89 ? 18.354 7.498 -14.171 1.00 93.88 89 LEU A C 1
ATOM 700 O O . LEU A 1 89 ? 18.253 7.256 -15.369 1.00 93.88 89 LEU A O 1
ATOM 704 N N . ARG A 1 90 ? 17.283 7.601 -13.372 1.00 94.06 90 ARG A N 1
ATOM 705 C CA . ARG A 1 90 ? 15.899 7.476 -13.845 1.00 94.06 90 ARG A CA 1
ATOM 706 C C . ARG A 1 90 ? 15.613 8.428 -15.009 1.00 94.06 90 ARG A C 1
ATOM 708 O O . ARG A 1 90 ? 15.020 8.011 -15.994 1.00 94.06 90 ARG A O 1
ATOM 715 N N . LYS A 1 91 ? 16.051 9.693 -14.927 1.00 93.75 91 LYS A N 1
ATOM 716 C CA . 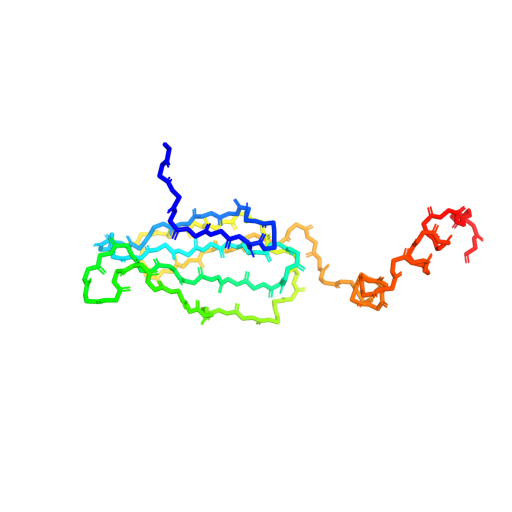LYS A 1 91 ? 15.870 10.675 -16.014 1.00 93.75 91 LYS A CA 1
ATOM 717 C C . LYS A 1 91 ? 16.642 10.308 -17.279 1.00 93.75 91 LYS A C 1
ATOM 719 O O . LYS A 1 91 ? 16.143 10.591 -18.361 1.00 93.75 91 LYS A O 1
ATOM 724 N N . VAL A 1 92 ? 17.845 9.749 -17.151 1.00 94.12 92 VAL A N 1
ATOM 725 C CA . VAL A 1 92 ? 18.638 9.307 -18.307 1.00 94.12 92 VAL A CA 1
ATOM 726 C C . VAL A 1 92 ? 17.940 8.132 -18.986 1.00 94.12 92 VAL A C 1
ATOM 728 O O . VAL A 1 92 ? 17.623 8.232 -20.165 1.00 94.12 92 VAL A O 1
ATOM 731 N N . VAL A 1 93 ? 17.617 7.076 -18.231 1.00 91.25 93 VAL A N 1
ATOM 732 C CA . VAL A 1 93 ? 16.982 5.856 -18.762 1.00 91.25 93 VAL A CA 1
ATOM 733 C C . VAL A 1 93 ? 15.645 6.163 -19.436 1.00 91.25 93 VAL A C 1
ATOM 735 O O . VAL A 1 93 ? 15.427 5.745 -20.564 1.00 91.25 93 VAL A O 1
ATOM 738 N N . MET A 1 94 ? 14.784 6.969 -18.805 1.00 89.81 94 MET A N 1
ATOM 739 C CA . MET A 1 94 ? 13.469 7.335 -19.360 1.00 89.81 94 MET A CA 1
ATOM 740 C C . MET A 1 94 ? 13.536 8.190 -20.641 1.00 89.81 94 MET A C 1
ATOM 742 O O . MET A 1 94 ? 12.500 8.450 -21.246 1.00 89.81 94 MET A O 1
ATOM 746 N N . ARG A 1 95 ? 14.720 8.680 -21.031 1.00 92.88 95 ARG A N 1
ATOM 747 C CA . ARG A 1 95 ? 14.942 9.465 -22.259 1.00 92.88 95 ARG A CA 1
ATOM 748 C C . ARG A 1 95 ? 15.675 8.688 -23.345 1.00 92.88 95 ARG A C 1
ATOM 750 O O . ARG A 1 95 ? 15.862 9.228 -24.434 1.00 92.88 95 ARG A O 1
ATOM 757 N N . LEU A 1 96 ? 16.120 7.467 -23.055 1.00 93.06 96 LEU A N 1
ATOM 758 C CA . LEU A 1 96 ? 16.712 6.615 -24.071 1.00 93.06 96 LEU A CA 1
ATOM 759 C C . LEU A 1 96 ? 15.618 6.149 -25.044 1.00 93.06 96 LEU A C 1
ATOM 761 O O . LEU A 1 96 ? 14.484 5.906 -24.624 1.00 93.06 96 LEU A O 1
ATOM 765 N N . PRO A 1 97 ? 15.926 6.043 -26.345 1.00 91.62 97 PRO A N 1
ATOM 766 C CA . PRO A 1 97 ? 15.001 5.463 -27.304 1.00 91.62 97 PRO A CA 1
ATOM 767 C C . PRO A 1 97 ? 14.647 4.019 -26.943 1.00 91.62 97 PRO A C 1
ATOM 769 O O . PRO A 1 97 ? 15.497 3.273 -26.472 1.00 91.62 97 PRO A O 1
ATOM 772 N N . GLN A 1 98 ? 13.420 3.601 -27.252 1.00 83.44 98 GLN A N 1
ATOM 773 C CA . GLN A 1 98 ? 12.918 2.257 -26.930 1.00 83.44 98 GLN A CA 1
ATOM 774 C C . GLN A 1 98 ? 13.646 1.117 -27.676 1.00 83.44 98 GLN A C 1
ATOM 776 O O . GLN A 1 98 ? 13.449 -0.048 -27.355 1.00 83.44 98 GLN A O 1
ATOM 781 N N . PHE A 1 99 ? 14.451 1.435 -28.695 1.00 87.88 99 PHE A N 1
ATOM 782 C CA . PHE A 1 99 ? 15.224 0.455 -29.465 1.00 87.88 99 PHE A CA 1
ATOM 783 C C . PHE A 1 99 ? 16.579 0.086 -28.831 1.00 87.88 99 PHE A C 1
ATOM 785 O O . PHE A 1 99 ? 17.317 -0.703 -29.423 1.00 87.88 99 PHE A O 1
ATOM 792 N N . LEU A 1 100 ? 16.919 0.683 -27.684 1.00 65.38 100 LEU A N 1
ATOM 793 C CA . LEU A 1 100 ? 18.056 0.311 -26.835 1.00 65.38 100 LEU A CA 1
ATOM 794 C C . LEU A 1 100 ? 17.586 -0.592 -25.693 1.00 65.38 100 LEU A C 1
ATOM 796 O O . LEU A 1 100 ? 18.352 -1.518 -25.351 1.00 65.38 100 LEU A O 1
#

Sequence (100 aa):
MWTIKDEMYFANGVAVSPDQTYLLVNETGAYKITKIWIAGEKKGQSEIFMENLPGVPDGISYNGDGIFWVAFPSRRADILDNLGPKPFLRKVVMRLPQFL